Protein AF-A0A497REF3-F1 (afdb_monomer)

Structure (mmCIF, N/CA/C/O backbone):
data_AF-A0A497REF3-F1
#
_entry.id   AF-A0A497REF3-F1
#
loop_
_atom_site.group_PDB
_atom_site.id
_atom_site.type_symbol
_atom_site.label_atom_id
_atom_site.label_alt_id
_atom_site.label_comp_id
_atom_site.label_asym_id
_ato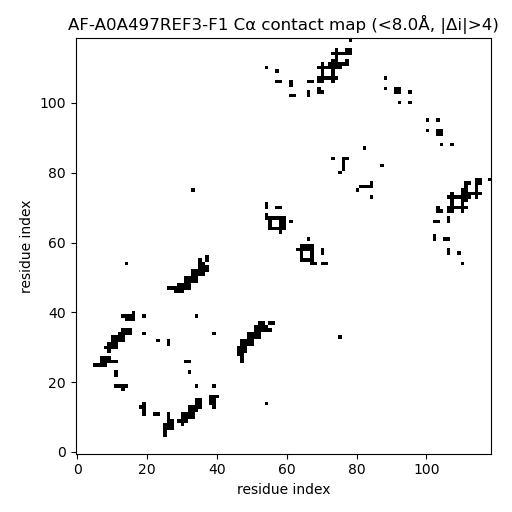m_site.label_entity_id
_atom_site.label_seq_id
_atom_site.pdbx_PDB_ins_code
_atom_site.Cartn_x
_atom_site.Cartn_y
_atom_site.Cartn_z
_atom_site.occupancy
_atom_site.B_iso_or_equiv
_atom_site.auth_seq_id
_atom_site.auth_comp_id
_atom_site.auth_asym_id
_atom_site.auth_atom_id
_atom_site.pdbx_PDB_model_num
ATOM 1 N N . THR A 1 1 ? 18.568 -22.315 7.365 1.00 50.66 1 THR A N 1
ATOM 2 C CA . THR A 1 1 ? 19.176 -22.605 6.051 1.00 50.66 1 THR A CA 1
ATOM 3 C C . THR A 1 1 ? 18.038 -22.984 5.130 1.00 50.66 1 THR A C 1
ATOM 5 O O . THR A 1 1 ? 17.153 -23.673 5.610 1.00 50.66 1 THR A O 1
ATOM 8 N N . ASP A 1 2 ? 18.027 -22.440 3.913 1.00 47.88 2 ASP A N 1
ATOM 9 C CA . ASP A 1 2 ? 16.901 -22.282 2.964 1.00 47.88 2 ASP A CA 1
ATOM 10 C C . ASP A 1 2 ? 16.021 -21.043 3.168 1.00 47.88 2 ASP A C 1
ATOM 12 O O . ASP A 1 2 ? 14.875 -21.101 3.599 1.00 47.88 2 ASP A O 1
ATOM 16 N N . TYR A 1 3 ? 16.579 -19.889 2.794 1.00 53.03 3 TYR A N 1
ATOM 17 C CA . TYR A 1 3 ? 15.786 -18.769 2.296 1.00 53.03 3 TYR A CA 1
ATOM 18 C C . TYR A 1 3 ? 16.070 -18.718 0.793 1.00 53.03 3 TYR A C 1
ATOM 20 O O . TYR A 1 3 ? 17.156 -18.263 0.421 1.00 53.03 3 TYR A O 1
ATOM 28 N N . PRO A 1 4 ? 15.200 -19.245 -0.088 1.00 59.59 4 PRO A N 1
ATOM 29 C CA . PRO A 1 4 ? 15.368 -18.971 -1.503 1.00 59.59 4 PRO A CA 1
ATOM 30 C C . PRO A 1 4 ? 15.302 -17.448 -1.626 1.00 59.59 4 PRO A C 1
ATOM 32 O O . PRO A 1 4 ? 14.306 -16.832 -1.246 1.00 59.59 4 PRO A O 1
ATOM 35 N N . GLY A 1 5 ? 16.413 -16.827 -2.032 1.00 63.78 5 GLY A N 1
ATOM 36 C CA . GLY A 1 5 ? 16.445 -15.392 -2.289 1.00 63.78 5 GLY A CA 1
ATOM 37 C C . GLY A 1 5 ? 15.284 -15.026 -3.210 1.00 63.78 5 GLY A C 1
ATOM 38 O O . GLY A 1 5 ? 14.832 -15.857 -3.997 1.00 63.78 5 GLY A O 1
ATOM 39 N N . ILE A 1 6 ? 14.764 -13.806 -3.089 1.00 71.19 6 ILE A N 1
ATOM 40 C CA . ILE A 1 6 ? 13.690 -13.343 -3.969 1.00 71.19 6 ILE A CA 1
ATOM 41 C C . ILE A 1 6 ? 14.176 -13.521 -5.408 1.00 71.19 6 ILE A C 1
ATOM 43 O O . ILE A 1 6 ? 15.178 -12.937 -5.797 1.00 71.19 6 ILE A O 1
ATOM 47 N N . THR A 1 7 ? 13.506 -14.369 -6.181 1.00 77.44 7 THR A N 1
ATOM 48 C CA . THR A 1 7 ? 13.865 -14.614 -7.584 1.00 77.44 7 THR A CA 1
ATOM 49 C C . THR A 1 7 ? 12.999 -13.799 -8.528 1.00 77.44 7 THR A C 1
ATOM 51 O O . THR A 1 7 ? 13.450 -13.449 -9.613 1.00 77.44 7 THR A O 1
ATOM 54 N N . SER A 1 8 ? 11.754 -13.497 -8.136 1.00 88.12 8 SER A N 1
ATOM 55 C CA . SER A 1 8 ? 10.818 -12.745 -8.969 1.00 88.12 8 SER A CA 1
ATOM 56 C C . SER A 1 8 ? 9.601 -12.244 -8.174 1.00 88.12 8 SER A C 1
ATOM 58 O O . SER A 1 8 ? 9.071 -12.980 -7.341 1.00 88.12 8 SER A O 1
ATOM 60 N N . LEU A 1 9 ? 9.138 -11.020 -8.448 1.00 93.75 9 LEU A N 1
ATOM 61 C CA . LEU A 1 9 ? 7.987 -10.378 -7.802 1.00 93.75 9 LEU A CA 1
ATOM 62 C C . LEU A 1 9 ? 6.932 -9.971 -8.837 1.00 93.75 9 LEU A C 1
ATOM 64 O O . LEU A 1 9 ? 7.240 -9.278 -9.806 1.00 93.75 9 LEU A O 1
ATOM 68 N N . ASP A 1 10 ? 5.681 -10.371 -8.607 1.00 95.19 10 ASP A N 1
ATOM 69 C CA . ASP A 1 10 ? 4.521 -9.883 -9.370 1.00 95.19 10 ASP A CA 1
ATOM 70 C C . ASP A 1 10 ? 4.052 -8.513 -8.860 1.00 95.19 10 ASP A C 1
ATOM 72 O O . ASP A 1 10 ? 3.602 -7.670 -9.637 1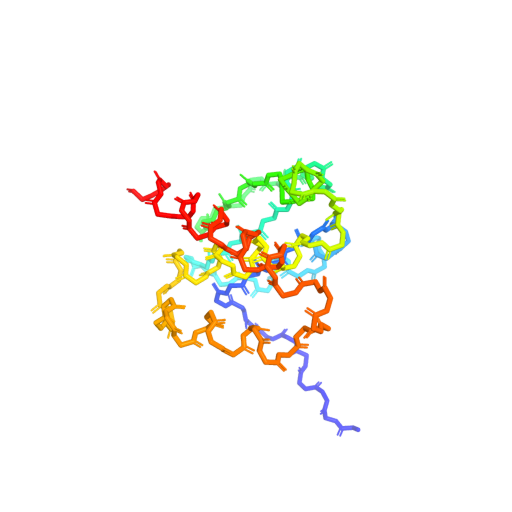.00 95.19 10 ASP A O 1
ATOM 76 N N . VAL A 1 11 ? 4.188 -8.280 -7.550 1.00 96.19 11 VAL A N 1
ATOM 77 C CA . VAL A 1 11 ? 3.860 -7.012 -6.898 1.00 96.19 11 VAL A CA 1
ATOM 78 C C . VAL A 1 11 ? 4.933 -6.658 -5.871 1.00 96.19 11 VAL A C 1
ATOM 80 O O . VAL A 1 11 ? 5.277 -7.479 -5.022 1.00 96.19 11 VAL A O 1
ATOM 83 N N . LEU A 1 12 ? 5.425 -5.423 -5.922 1.00 97.00 12 LEU A N 1
ATOM 84 C CA . LEU A 1 12 ? 6.277 -4.813 -4.906 1.00 97.00 12 LEU A CA 1
ATOM 85 C C . LEU A 1 12 ? 5.510 -3.690 -4.207 1.00 97.00 12 LEU A C 1
ATOM 87 O O . LEU A 1 12 ? 4.932 -2.825 -4.858 1.00 97.00 12 LEU A O 1
ATOM 91 N N . VAL A 1 13 ? 5.551 -3.682 -2.878 1.00 97.56 13 VAL A N 1
ATOM 92 C CA . VAL A 1 13 ? 5.095 -2.567 -2.044 1.00 97.56 13 VAL A CA 1
ATOM 93 C C . VAL A 1 13 ? 6.309 -1.983 -1.325 1.00 97.56 13 VAL A C 1
ATOM 95 O O . VAL A 1 13 ? 6.961 -2.695 -0.563 1.00 97.56 13 VAL A O 1
ATOM 98 N N . ALA A 1 14 ? 6.605 -0.702 -1.541 1.00 97.00 14 ALA A N 1
ATOM 99 C CA . ALA A 1 14 ? 7.758 -0.022 -0.951 1.00 97.00 14 ALA A CA 1
ATOM 100 C C . ALA A 1 14 ? 7.359 1.303 -0.280 1.00 97.00 14 ALA A C 1
ATOM 102 O O . ALA A 1 14 ? 7.012 2.275 -0.944 1.00 97.00 14 ALA A O 1
ATOM 103 N N . LEU A 1 15 ? 7.425 1.360 1.053 1.00 95.00 15 LEU A N 1
ATOM 104 C CA . LEU A 1 15 ? 7.076 2.568 1.827 1.00 95.00 15 LEU A CA 1
ATOM 105 C C . LEU A 1 15 ? 8.274 3.475 2.126 1.00 95.00 15 LEU A C 1
ATOM 107 O O . LEU A 1 15 ? 8.117 4.528 2.733 1.00 95.00 15 LEU A O 1
ATOM 111 N N . ASN A 1 16 ? 9.473 3.063 1.723 1.00 96.44 16 ASN A N 1
ATOM 112 C CA . ASN A 1 16 ? 10.695 3.843 1.843 1.00 96.44 16 ASN A CA 1
ATOM 113 C C . ASN A 1 16 ? 11.628 3.554 0.661 1.00 96.44 16 ASN A C 1
ATOM 115 O O . ASN A 1 16 ? 11.466 2.552 -0.044 1.00 96.44 16 ASN A O 1
ATOM 119 N N . GLN A 1 17 ? 12.598 4.446 0.456 1.00 98.00 17 GLN A N 1
ATOM 120 C CA . GLN A 1 17 ? 13.543 4.358 -0.656 1.00 98.00 17 GLN A CA 1
ATOM 121 C C . GLN A 1 17 ? 14.363 3.061 -0.629 1.00 98.00 17 GLN A C 1
ATOM 123 O O . GLN A 1 17 ? 14.537 2.434 -1.666 1.00 98.00 17 GLN A O 1
ATOM 128 N N . GLU A 1 18 ? 14.814 2.617 0.548 1.00 97.62 18 GLU A N 1
ATOM 129 C CA . GLU A 1 18 ? 15.651 1.417 0.673 1.00 97.62 18 GLU A CA 1
ATOM 130 C C . GLU A 1 18 ? 14.932 0.159 0.163 1.00 97.62 18 GLU A C 1
ATOM 132 O O . GLU A 1 18 ? 15.502 -0.617 -0.602 1.00 97.62 18 GLU A O 1
ATOM 137 N N . ALA A 1 19 ? 13.666 -0.039 0.542 1.00 95.88 19 ALA A N 1
ATOM 138 C CA . ALA A 1 19 ? 12.866 -1.165 0.071 1.00 95.88 19 ALA A CA 1
ATOM 139 C C . ALA A 1 19 ? 12.600 -1.083 -1.438 1.00 95.88 19 ALA A C 1
ATOM 141 O O . ALA A 1 19 ? 12.614 -2.113 -2.113 1.00 95.88 19 ALA A O 1
ATOM 142 N N . TYR A 1 20 ? 12.375 0.124 -1.965 1.00 97.69 20 TYR A N 1
ATOM 143 C CA . TYR A 1 20 ? 12.208 0.336 -3.400 1.00 97.69 20 TYR A CA 1
ATOM 144 C C . TYR A 1 20 ? 13.480 -0.080 -4.147 1.00 97.69 20 TYR A C 1
ATOM 146 O O . TYR A 1 20 ? 13.429 -1.0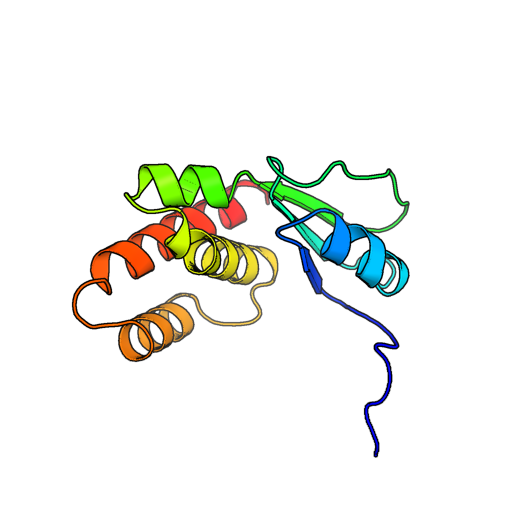04 -4.954 1.00 97.69 20 TYR A O 1
ATOM 154 N N . ASP A 1 21 ? 14.632 0.497 -3.805 1.00 97.00 21 ASP A N 1
ATOM 155 C CA . ASP A 1 21 ? 15.904 0.238 -4.491 1.00 97.00 21 ASP A CA 1
ATOM 156 C C . ASP A 1 21 ? 16.327 -1.231 -4.383 1.00 97.00 21 ASP A C 1
ATOM 158 O O . ASP A 1 21 ? 16.776 -1.840 -5.355 1.00 97.00 21 ASP A O 1
ATOM 162 N N . LYS A 1 22 ? 16.150 -1.824 -3.197 1.00 95.81 22 LYS A N 1
ATOM 163 C CA . LYS A 1 22 ? 16.552 -3.204 -2.926 1.00 95.81 22 LYS A CA 1
ATOM 164 C C . LYS A 1 22 ? 15.727 -4.220 -3.705 1.00 95.81 22 LYS A C 1
ATOM 166 O O . LYS A 1 22 ? 16.281 -5.233 -4.127 1.00 95.81 22 LYS A O 1
ATOM 171 N N . TYR A 1 23 ? 14.419 -3.999 -3.850 1.00 96.25 23 TYR A N 1
ATOM 172 C CA . TYR A 1 23 ? 13.509 -5.019 -4.379 1.00 96.25 23 TYR A CA 1
ATOM 173 C C . TYR A 1 23 ? 13.010 -4.754 -5.801 1.00 96.25 23 TYR A C 1
ATOM 175 O O . TYR A 1 23 ? 12.582 -5.701 -6.464 1.00 96.25 23 TYR A O 1
ATOM 183 N N . LEU A 1 24 ? 13.109 -3.522 -6.306 1.00 95.88 24 LEU A N 1
ATOM 184 C CA . LEU A 1 24 ? 12.735 -3.171 -7.679 1.00 95.88 24 LEU A CA 1
ATOM 185 C C . LEU A 1 24 ? 13.390 -4.070 -8.746 1.00 95.88 24 LEU A C 1
ATOM 187 O O . LEU A 1 24 ? 12.666 -4.488 -9.651 1.00 95.88 24 LEU A O 1
ATOM 191 N N . PRO A 1 25 ? 14.684 -4.455 -8.649 1.00 94.38 25 PRO A N 1
ATOM 192 C CA . PRO A 1 25 ? 15.317 -5.318 -9.653 1.00 94.38 25 PRO A CA 1
ATOM 193 C C . PRO A 1 25 ? 14.691 -6.712 -9.788 1.00 94.38 25 PRO A C 1
ATOM 195 O O . PRO A 1 25 ? 14.919 -7.390 -10.785 1.00 94.38 25 PRO A O 1
ATOM 198 N N . TYR A 1 26 ? 13.911 -7.151 -8.797 1.00 94.94 26 TYR A N 1
ATOM 199 C CA . TYR A 1 26 ? 13.255 -8.458 -8.800 1.00 94.94 26 TYR A CA 1
ATOM 200 C C . TYR A 1 26 ? 11.830 -8.410 -9.362 1.00 94.94 26 TYR A C 1
ATOM 202 O O . TYR A 1 26 ? 11.185 -9.452 -9.484 1.00 94.94 26 TYR A O 1
ATOM 210 N N . VAL A 1 27 ? 11.309 -7.225 -9.686 1.00 95.94 27 VAL A N 1
ATOM 211 C CA . VAL A 1 27 ? 9.966 -7.073 -10.253 1.00 95.94 27 VAL A CA 1
ATOM 212 C C . VAL A 1 27 ? 9.971 -7.559 -11.699 1.00 95.94 27 VAL A C 1
ATOM 214 O O . VAL A 1 27 ? 10.780 -7.134 -12.521 1.00 95.94 27 VAL A O 1
ATOM 217 N N . LYS A 1 28 ? 9.060 -8.482 -12.009 1.00 94.62 28 LYS A N 1
ATOM 218 C CA . LYS A 1 28 ? 8.921 -9.055 -13.352 1.00 94.62 28 LYS A CA 1
ATOM 219 C C . LYS A 1 28 ? 8.438 -7.993 -14.351 1.00 94.62 28 LYS A C 1
ATOM 221 O O . LYS A 1 28 ? 7.750 -7.051 -13.951 1.00 94.62 28 LYS A O 1
ATOM 226 N N . PRO A 1 29 ? 8.670 -8.180 -15.663 1.00 93.94 29 PRO A N 1
ATOM 227 C CA . PRO A 1 29 ? 7.943 -7.431 -16.682 1.00 93.94 29 PRO A CA 1
ATOM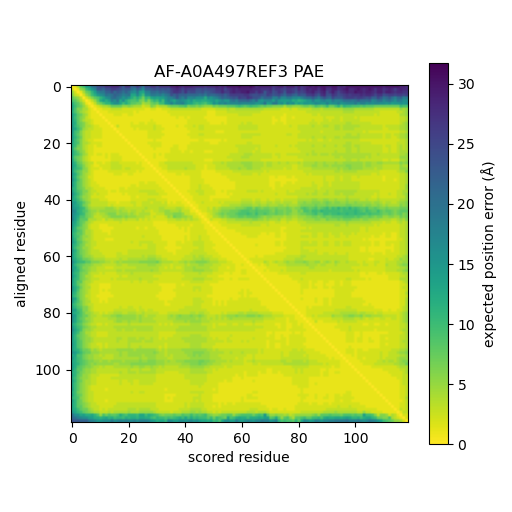 228 C C . PRO A 1 29 ? 6.425 -7.531 -16.469 1.00 93.94 29 PRO A C 1
ATOM 230 O O . PRO A 1 29 ? 5.895 -8.598 -16.166 1.00 93.94 29 PRO A O 1
ATOM 233 N N . ASN A 1 30 ? 5.737 -6.411 -16.643 1.00 93.06 30 ASN A N 1
ATOM 234 C CA . ASN A 1 30 ? 4.333 -6.142 -16.333 1.00 93.06 30 ASN A CA 1
ATOM 235 C C . ASN A 1 30 ? 3.961 -6.240 -14.842 1.00 93.06 30 ASN A C 1
ATOM 237 O O . ASN A 1 30 ? 2.781 -6.134 -14.502 1.00 93.06 30 ASN A O 1
ATOM 241 N N . GLY A 1 31 ? 4.947 -6.405 -13.955 1.00 95.19 31 GLY A N 1
ATOM 242 C CA . GLY A 1 31 ? 4.755 -6.370 -12.511 1.00 95.19 31 GLY A CA 1
ATOM 243 C C . GLY A 1 31 ? 4.310 -4.993 -12.020 1.00 95.19 31 GLY A C 1
ATOM 244 O O . GLY A 1 31 ? 4.495 -3.971 -12.689 1.00 95.19 31 GLY A O 1
ATOM 245 N N . VAL A 1 32 ? 3.701 -4.975 -10.838 1.00 95.88 32 VAL A N 1
ATOM 246 C CA . VAL A 1 32 ? 3.160 -3.763 -10.216 1.00 95.88 32 VAL A CA 1
ATOM 247 C C . VAL A 1 32 ? 4.084 -3.309 -9.091 1.00 95.88 32 VAL A C 1
ATOM 249 O O . VAL A 1 32 ? 4.425 -4.089 -8.208 1.00 95.88 32 VAL A O 1
ATOM 252 N N . VAL A 1 33 ? 4.455 -2.035 -9.079 1.00 97.44 33 VAL A N 1
ATOM 253 C CA . VAL A 1 33 ? 5.207 -1.410 -7.989 1.00 97.44 33 VAL A CA 1
ATOM 254 C C . VAL A 1 33 ? 4.346 -0.329 -7.368 1.00 97.44 33 VAL A C 1
ATOM 256 O O . VAL A 1 33 ? 3.965 0.627 -8.030 1.00 97.44 33 VAL A O 1
ATOM 259 N N . ILE A 1 34 ? 4.041 -0.481 -6.090 1.00 97.88 34 ILE A N 1
ATOM 260 C CA . ILE A 1 34 ? 3.233 0.436 -5.297 1.00 97.88 34 ILE A CA 1
ATOM 261 C C . ILE A 1 34 ? 4.166 1.077 -4.280 1.00 97.88 34 ILE A C 1
ATOM 263 O O . ILE A 1 34 ? 4.807 0.363 -3.507 1.00 97.88 34 ILE A O 1
ATOM 267 N N . PHE A 1 35 ? 4.254 2.401 -4.253 1.00 97.88 35 PHE A N 1
ATOM 268 C CA . PHE A 1 35 ? 5.171 3.070 -3.338 1.00 97.8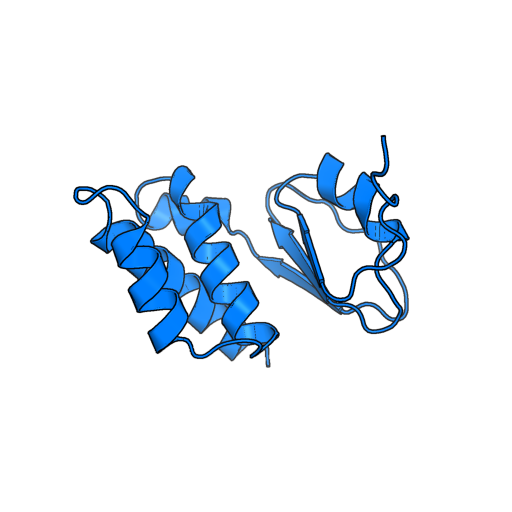8 35 PHE A CA 1
ATOM 269 C C . PHE A 1 35 ? 4.611 4.344 -2.726 1.00 97.88 35 PHE A C 1
ATOM 271 O O . PHE A 1 35 ? 3.721 4.992 -3.285 1.00 97.88 35 PHE A O 1
ATOM 278 N N . ASP A 1 36 ? 5.159 4.688 -1.560 1.00 97.81 36 ASP A N 1
ATOM 279 C CA . ASP A 1 36 ? 4.829 5.941 -0.896 1.00 97.81 36 ASP A CA 1
ATOM 280 C C . ASP A 1 36 ? 5.514 7.115 -1.602 1.00 97.81 36 ASP A C 1
ATOM 282 O O . ASP A 1 36 ? 6.739 7.252 -1.562 1.00 97.81 36 ASP A O 1
ATOM 286 N N . SER A 1 37 ? 4.720 7.963 -2.256 1.00 97.38 37 SER A N 1
ATOM 287 C CA . SER A 1 37 ? 5.224 9.100 -3.035 1.00 97.38 37 SER A CA 1
ATOM 288 C C . SER A 1 37 ? 5.948 10.150 -2.194 1.00 97.38 37 SER A C 1
ATOM 290 O O . SER A 1 37 ? 6.682 10.964 -2.748 1.00 97.38 37 SER A O 1
ATOM 292 N N . ASP A 1 38 ? 5.737 10.155 -0.877 1.00 96.19 38 ASP A N 1
ATOM 293 C CA . ASP A 1 38 ? 6.391 11.107 0.023 1.00 96.19 38 ASP A CA 1
ATOM 294 C C . ASP A 1 38 ? 7.802 10.652 0.422 1.00 96.19 38 ASP A C 1
ATOM 296 O O . ASP A 1 38 ? 8.625 11.476 0.824 1.00 96.19 38 ASP A O 1
ATOM 300 N N . PHE A 1 39 ? 8.100 9.355 0.287 1.00 97.00 39 PHE A N 1
ATOM 301 C CA . PHE A 1 39 ? 9.341 8.741 0.778 1.00 97.00 39 PHE A CA 1
ATOM 302 C C . PHE A 1 39 ? 10.169 8.039 -0.297 1.00 97.00 39 PHE A C 1
ATOM 304 O O . PHE A 1 39 ? 11.296 7.625 -0.015 1.00 97.00 39 PHE A O 1
ATOM 311 N N . VAL A 1 40 ? 9.633 7.896 -1.508 1.00 98.12 40 VAL A N 1
ATOM 312 C CA . VAL A 1 40 ? 10.294 7.215 -2.621 1.00 98.12 40 VAL A CA 1
ATOM 313 C C . VAL A 1 40 ? 10.382 8.144 -3.821 1.00 98.12 40 VAL A C 1
ATOM 315 O O . VAL A 1 40 ? 9.383 8.678 -4.303 1.00 98.12 40 VAL A O 1
ATOM 318 N N . LYS A 1 41 ? 11.599 8.291 -4.337 1.00 97.56 41 LYS A N 1
ATOM 319 C CA . LYS A 1 41 ? 11.889 8.886 -5.637 1.00 97.56 41 LYS A CA 1
ATOM 320 C C . LYS A 1 41 ? 12.000 7.746 -6.652 1.00 97.56 41 LYS A C 1
ATOM 322 O O . LYS A 1 41 ? 12.972 6.990 -6.591 1.00 97.56 41 LYS A O 1
ATOM 327 N N . PRO A 1 42 ? 11.015 7.582 -7.549 1.00 95.88 42 PRO A N 1
ATOM 328 C CA . PRO A 1 42 ? 11.039 6.490 -8.504 1.00 95.88 42 PRO A CA 1
ATOM 329 C C . PRO A 1 42 ? 12.077 6.740 -9.598 1.00 95.88 42 PRO A C 1
ATOM 331 O O . PRO A 1 42 ? 12.379 7.885 -9.944 1.00 95.88 42 PRO A O 1
ATOM 334 N N . ILE A 1 43 ? 12.555 5.655 -10.197 1.00 95.50 43 ILE A N 1
ATOM 335 C CA . ILE A 1 43 ? 13.268 5.690 -11.474 1.00 95.50 43 ILE A CA 1
ATOM 336 C C . ILE A 1 43 ? 12.344 5.204 -12.590 1.00 95.50 43 ILE A C 1
ATOM 338 O O . ILE A 1 43 ? 11.422 4.418 -12.356 1.00 95.50 43 ILE A O 1
ATOM 342 N N . LEU A 1 44 ? 12.576 5.667 -13.818 1.00 91.31 44 LEU A N 1
ATOM 343 C CA . LEU A 1 44 ? 11.859 5.138 -14.972 1.00 91.31 44 LEU A CA 1
ATOM 344 C C . LEU A 1 44 ? 12.393 3.738 -15.287 1.00 91.31 44 LEU A C 1
ATOM 346 O O . LEU A 1 44 ? 13.584 3.562 -15.529 1.00 91.31 44 LEU A O 1
ATOM 350 N N . VAL A 1 45 ? 11.497 2.758 -15.302 1.00 91.06 45 VAL A N 1
ATOM 351 C CA . VAL A 1 45 ? 11.797 1.380 -15.688 1.00 91.06 45 VAL A CA 1
ATOM 352 C C . VAL A 1 45 ? 10.757 0.963 -16.712 1.00 91.06 45 VAL A C 1
ATOM 354 O O . VAL A 1 45 ? 9.555 1.127 -16.493 1.00 91.06 45 VAL A O 1
ATOM 357 N N . GLU A 1 46 ? 11.219 0.459 -17.850 1.00 90.19 46 GLU A N 1
ATOM 358 C CA . GLU A 1 46 ? 10.326 -0.026 -18.894 1.00 90.19 46 GLU A CA 1
ATOM 359 C C . GLU A 1 46 ? 9.571 -1.275 -18.438 1.00 90.19 46 GLU A C 1
ATOM 361 O O . GLU A 1 46 ? 10.091 -2.101 -17.688 1.00 90.19 46 GLU A O 1
ATOM 366 N N . LYS A 1 47 ? 8.354 -1.453 -18.963 1.00 90.81 47 LYS A N 1
ATOM 367 C CA . LYS A 1 47 ? 7.548 -2.664 -18.759 1.00 90.81 47 LYS A CA 1
ATOM 368 C C . LYS A 1 47 ? 7.247 -2.958 -17.285 1.00 90.81 47 LYS A C 1
ATOM 370 O O . LYS A 1 47 ? 7.087 -4.119 -16.944 1.00 90.81 47 LYS A O 1
ATOM 375 N N . ILE A 1 48 ? 7.135 -1.958 -16.414 1.00 94.06 48 ILE A N 1
ATOM 376 C CA . ILE A 1 48 ? 6.547 -2.128 -15.076 1.00 94.06 48 ILE A CA 1
ATOM 377 C C . ILE A 1 48 ? 5.483 -1.062 -14.823 1.00 94.06 48 ILE A C 1
ATOM 379 O O . ILE A 1 48 ? 5.574 0.059 -15.325 1.00 94.06 48 ILE A O 1
ATOM 383 N N . ASN A 1 49 ? 4.481 -1.409 -14.023 1.00 93.94 49 ASN A N 1
ATOM 384 C CA . ASN A 1 49 ? 3.389 -0.513 -13.666 1.00 93.94 49 ASN A CA 1
ATOM 385 C C . ASN A 1 49 ? 3.688 0.122 -12.310 1.00 93.94 49 ASN A C 1
ATOM 387 O O . ASN A 1 49 ? 3.632 -0.551 -11.283 1.00 93.94 49 ASN A O 1
ATOM 391 N N . GLN A 1 50 ? 4.032 1.407 -12.302 1.00 95.94 50 GLN A N 1
ATOM 392 C CA . GLN A 1 50 ? 4.430 2.131 -11.095 1.00 95.94 50 GLN A CA 1
ATOM 393 C C . GLN A 1 50 ? 3.295 3.018 -10.570 1.00 95.94 50 GLN A C 1
ATOM 395 O O . GLN A 1 50 ? 2.769 3.864 -11.287 1.00 95.94 50 GLN A O 1
ATOM 400 N N . HIS A 1 51 ? 2.944 2.837 -9.300 1.00 96.50 51 HIS A N 1
ATOM 401 C CA . HIS A 1 51 ? 1.842 3.494 -8.610 1.00 96.50 51 HIS A CA 1
ATOM 402 C C . HIS A 1 51 ? 2.379 4.308 -7.429 1.00 96.50 51 HIS A C 1
ATOM 404 O O . HIS A 1 51 ? 2.725 3.755 -6.383 1.00 96.50 51 HIS A O 1
ATOM 410 N N . ALA A 1 52 ? 2.415 5.629 -7.600 1.00 96.31 52 ALA A N 1
ATOM 411 C CA . ALA A 1 52 ? 2.819 6.580 -6.570 1.00 96.31 52 ALA A CA 1
ATOM 412 C C . ALA A 1 52 ? 1.594 7.051 -5.773 1.00 96.31 52 ALA A C 1
ATOM 414 O O . ALA A 1 52 ? 0.676 7.648 -6.342 1.00 96.31 52 ALA A O 1
ATOM 415 N N . VAL A 1 53 ? 1.566 6.807 -4.462 1.00 97.06 53 VAL A N 1
ATOM 416 C CA . VAL A 1 53 ? 0.460 7.247 -3.594 1.00 97.06 53 VAL A CA 1
ATOM 417 C C . VAL A 1 53 ? 1.019 7.738 -2.257 1.00 97.06 53 VAL A C 1
ATOM 419 O O . VAL A 1 53 ? 1.857 7.050 -1.686 1.00 97.06 53 VAL A O 1
ATOM 422 N N . PRO A 1 54 ? 0.555 8.869 -1.698 1.00 97.19 54 PRO A N 1
ATOM 423 C CA . PRO A 1 54 ? 1.070 9.391 -0.428 1.00 97.19 54 PRO A CA 1
ATOM 424 C C . PRO A 1 54 ? 0.443 8.651 0.769 1.00 97.19 54 PRO A C 1
ATOM 426 O O . PRO A 1 54 ? -0.378 9.202 1.506 1.00 97.19 54 PRO A O 1
ATOM 429 N N . PHE A 1 55 ? 0.759 7.363 0.935 1.00 98.00 55 PHE A N 1
ATOM 430 C CA . PHE A 1 55 ? 0.103 6.470 1.900 1.00 98.00 55 PHE A CA 1
ATOM 431 C C . PHE A 1 55 ? 0.213 6.957 3.343 1.00 98.00 55 PHE A C 1
ATOM 433 O O . PHE A 1 55 ? -0.780 6.967 4.074 1.00 98.00 55 PHE A O 1
ATOM 440 N N . THR A 1 56 ? 1.408 7.379 3.746 1.00 96.62 56 THR A N 1
ATOM 441 C CA . THR A 1 56 ? 1.676 7.872 5.098 1.00 96.62 56 THR A CA 1
ATOM 442 C C . THR A 1 56 ? 0.910 9.156 5.384 1.00 96.62 56 THR A C 1
ATOM 444 O O . THR A 1 56 ? 0.367 9.306 6.475 1.00 96.62 56 THR A O 1
ATOM 447 N N . ARG A 1 57 ? 0.803 10.058 4.403 1.00 97.62 57 ARG A N 1
ATOM 448 C CA . ARG A 1 57 ? 0.018 11.294 4.529 1.00 97.62 57 ARG A CA 1
ATOM 449 C C . ARG A 1 57 ? -1.471 11.010 4.671 1.00 97.62 57 ARG A C 1
ATOM 451 O O . ARG A 1 57 ? -2.104 11.538 5.574 1.00 97.62 57 ARG A O 1
ATOM 458 N N . ILE A 1 58 ? -2.006 10.111 3.843 1.00 97.25 58 ILE A N 1
ATOM 459 C CA . ILE A 1 58 ? -3.406 9.674 3.940 1.00 97.25 58 ILE A CA 1
ATOM 460 C C . ILE A 1 58 ? -3.689 9.076 5.326 1.00 97.25 58 ILE A C 1
ATOM 462 O O . ILE A 1 58 ? -4.732 9.334 5.920 1.00 97.25 58 ILE A O 1
ATOM 466 N N . ALA A 1 59 ? -2.767 8.279 5.865 1.00 97.06 59 ALA A N 1
ATOM 467 C CA . ALA A 1 59 ? -2.905 7.725 7.208 1.00 97.06 59 ALA A CA 1
ATOM 468 C C . ALA A 1 59 ? -2.850 8.802 8.306 1.00 97.06 59 ALA A C 1
ATOM 470 O O . ALA A 1 59 ? -3.612 8.734 9.274 1.00 97.06 59 ALA A O 1
ATOM 471 N N . ASP A 1 60 ? -1.995 9.812 8.144 1.00 97.06 60 ASP A N 1
ATOM 472 C CA . ASP A 1 60 ? -1.920 10.965 9.045 1.00 97.06 60 ASP A CA 1
ATOM 473 C C . ASP A 1 60 ? -3.250 11.734 9.085 1.00 97.06 60 ASP A C 1
ATOM 475 O O . ASP A 1 60 ? -3.755 12.040 10.160 1.00 97.06 60 ASP A O 1
ATOM 479 N N . GLU A 1 61 ? -3.890 11.928 7.928 1.00 96.38 61 GLU A N 1
ATOM 480 C CA . GLU A 1 61 ? -5.219 12.549 7.803 1.00 96.38 61 GLU A CA 1
ATOM 481 C C . GLU A 1 61 ? -6.340 11.719 8.457 1.00 96.38 61 GLU A C 1
ATOM 483 O O . GLU A 1 61 ? -7.363 12.258 8.885 1.00 96.38 61 GLU A O 1
ATOM 488 N N . VAL A 1 62 ? -6.163 10.398 8.575 1.00 95.12 62 VAL A N 1
ATOM 489 C CA . VAL A 1 62 ? -7.062 9.526 9.356 1.00 95.12 62 VAL A CA 1
ATOM 490 C C . VAL A 1 62 ? -6.838 9.691 10.864 1.00 95.12 62 VAL A C 1
ATOM 492 O O . VAL A 1 62 ? -7.728 9.368 11.653 1.00 95.12 62 VAL A O 1
ATOM 495 N N . GLY A 1 63 ? -5.683 10.222 11.263 1.00 94.31 63 GLY A N 1
ATOM 496 C CA . GLY A 1 63 ? -5.334 10.569 12.638 1.00 94.31 63 GLY A CA 1
ATOM 497 C C . GLY A 1 63 ? -4.049 9.912 13.142 1.00 94.31 63 GLY A C 1
ATOM 498 O O . GLY A 1 63 ? -3.653 10.181 14.274 1.00 94.31 63 GLY A O 1
ATOM 499 N N . ASN A 1 64 ? -3.412 9.027 12.361 1.00 94.25 64 ASN A N 1
ATOM 500 C CA . ASN A 1 64 ? -2.116 8.452 12.728 1.00 94.25 64 ASN A CA 1
AT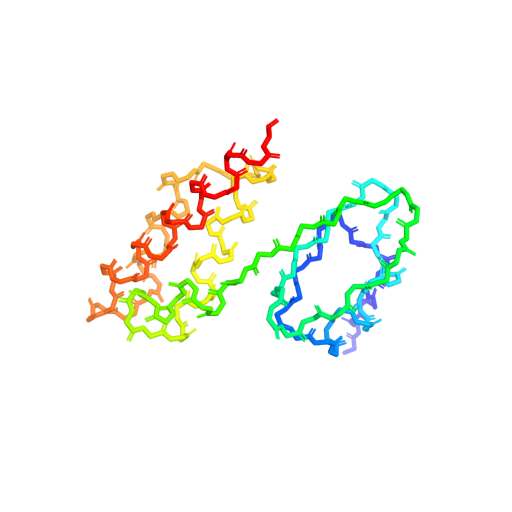OM 501 C C . ASN A 1 64 ? -1.390 7.821 11.528 1.00 94.25 64 ASN A C 1
ATOM 503 O O . ASN A 1 64 ? -1.890 6.877 10.912 1.00 94.25 64 ASN A O 1
ATOM 507 N N . LYS A 1 65 ? -0.143 8.241 11.286 1.00 94.69 65 LYS A N 1
ATOM 508 C CA . LYS A 1 65 ? 0.769 7.670 10.274 1.00 94.69 65 LYS A CA 1
ATOM 509 C C . LYS A 1 65 ? 0.943 6.153 10.373 1.00 94.69 65 LYS A C 1
ATOM 511 O O . LYS A 1 65 ? 1.163 5.498 9.358 1.00 94.69 65 LYS A O 1
ATOM 516 N N . LEU A 1 66 ? 0.793 5.567 11.564 1.00 93.19 66 LEU A N 1
ATOM 517 C CA . LEU A 1 66 ? 0.867 4.115 11.769 1.00 93.19 66 LEU A CA 1
ATOM 518 C C . LEU A 1 66 ? -0.217 3.335 11.002 1.00 93.19 66 LEU A C 1
ATOM 520 O O . LEU A 1 66 ? -0.069 2.132 10.792 1.00 93.19 66 LEU A O 1
ATOM 524 N N . TYR A 1 67 ? -1.279 3.998 10.533 1.00 96.06 67 TYR A N 1
ATOM 525 C CA . TYR A 1 67 ? -2.303 3.378 9.690 1.00 96.06 67 TYR A CA 1
ATOM 526 C C . TYR A 1 67 ? -1.910 3.273 8.208 1.00 96.06 67 TYR A C 1
ATOM 528 O O . TYR A 1 67 ? -2.704 2.756 7.419 1.00 96.06 67 TYR A O 1
ATOM 536 N N . ALA A 1 68 ? -0.699 3.695 7.815 1.00 96.44 68 ALA A N 1
ATOM 537 C CA . ALA A 1 68 ? -0.214 3.621 6.433 1.00 96.44 68 ALA A CA 1
ATOM 538 C C . ALA A 1 68 ? -0.342 2.206 5.853 1.00 96.44 68 ALA A C 1
ATOM 540 O O . ALA A 1 68 ? -0.863 2.037 4.754 1.00 96.44 68 ALA A O 1
ATOM 541 N N . ASN A 1 69 ? 0.009 1.180 6.633 1.00 95.81 69 ASN A N 1
ATOM 542 C CA . ASN A 1 69 ? -0.116 -0.220 6.220 1.00 95.81 69 ASN A CA 1
ATOM 543 C C . ASN A 1 69 ? -1.558 -0.605 5.850 1.00 95.81 69 ASN A C 1
ATOM 545 O O . ASN A 1 69 ? -1.769 -1.380 4.919 1.00 95.81 69 ASN A O 1
ATOM 549 N N . SER A 1 70 ? -2.556 -0.040 6.535 1.00 98.00 70 SER A N 1
ATOM 550 C CA . SER A 1 70 ? -3.969 -0.278 6.230 1.00 98.00 70 SER A CA 1
ATOM 551 C C . SER A 1 70 ? -4.390 0.413 4.933 1.00 98.00 70 SER A C 1
ATOM 553 O O . SER A 1 70 ? -5.072 -0.210 4.119 1.00 98.00 70 SER A O 1
ATOM 555 N N . VAL A 1 71 ? -3.933 1.649 4.688 1.00 98.44 71 VAL A N 1
ATOM 556 C CA . VAL A 1 71 ? -4.158 2.350 3.407 1.00 98.44 71 VAL A CA 1
ATOM 557 C C . VAL A 1 71 ? -3.539 1.560 2.251 1.00 98.44 71 VAL A C 1
ATOM 559 O O . VAL A 1 71 ? -4.196 1.286 1.248 1.00 98.44 71 VAL A O 1
ATOM 562 N N . VAL A 1 72 ? -2.290 1.132 2.415 1.00 98.00 72 VAL A N 1
ATOM 563 C CA . VAL A 1 72 ? -1.547 0.343 1.426 1.00 98.00 72 VAL A CA 1
ATOM 564 C C . VAL A 1 72 ? -2.246 -0.979 1.141 1.00 98.00 72 VAL A C 1
ATOM 566 O O . VAL A 1 72 ? -2.425 -1.333 -0.021 1.00 98.00 72 VAL A O 1
ATOM 569 N N . LEU A 1 73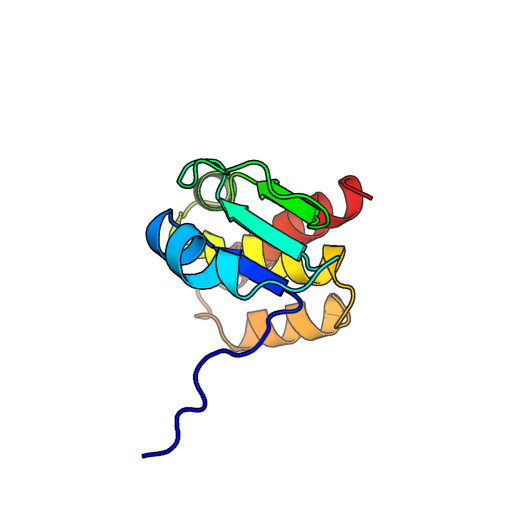 ? -2.699 -1.689 2.180 1.00 97.75 73 LEU A N 1
ATOM 570 C CA . LEU A 1 73 ? -3.443 -2.936 2.024 1.00 97.75 73 LEU A CA 1
ATOM 571 C C . LEU A 1 73 ? -4.732 -2.714 1.225 1.00 97.75 73 LEU A C 1
ATOM 573 O O . LEU A 1 73 ? -5.012 -3.471 0.300 1.00 97.75 73 LEU A O 1
ATOM 577 N N . GLY A 1 74 ? -5.497 -1.666 1.535 1.00 98.06 74 GLY A N 1
ATOM 578 C CA . GLY A 1 74 ? -6.690 -1.309 0.765 1.00 98.06 74 GLY A CA 1
ATOM 579 C C . GLY A 1 74 ? -6.378 -1.108 -0.716 1.00 98.06 74 GLY A C 1
ATOM 580 O O . GLY A 1 74 ? -7.011 -1.723 -1.577 1.00 98.06 74 GLY A O 1
ATOM 581 N N . TYR A 1 75 ? -5.359 -0.299 -0.996 1.00 98.25 75 TYR A N 1
ATOM 582 C CA . TYR A 1 75 ? -4.922 0.027 -2.351 1.00 98.25 75 TYR A CA 1
ATOM 583 C C . TYR A 1 75 ? -4.445 -1.205 -3.126 1.00 98.25 75 TYR A C 1
ATOM 585 O O . TYR A 1 75 ? -4.881 -1.442 -4.255 1.00 98.25 75 TYR A O 1
ATOM 593 N N . LEU A 1 76 ? -3.612 -2.033 -2.490 1.00 97.38 76 LEU A N 1
ATOM 594 C CA . LEU A 1 76 ? -3.110 -3.290 -3.038 1.00 97.38 76 LEU A CA 1
ATOM 595 C C . LEU A 1 76 ? -4.261 -4.200 -3.475 1.00 97.38 76 LEU A C 1
ATOM 597 O O . LEU A 1 76 ? -4.246 -4.723 -4.589 1.00 97.38 76 LEU A O 1
ATOM 601 N N . ILE A 1 77 ? -5.278 -4.377 -2.627 1.00 97.44 77 ILE A N 1
ATOM 602 C CA . ILE A 1 77 ? -6.424 -5.239 -2.941 1.00 97.44 77 ILE A CA 1
ATOM 603 C C . ILE A 1 77 ? -7.255 -4.677 -4.101 1.00 97.44 77 ILE A C 1
ATOM 605 O O . ILE A 1 77 ? -7.719 -5.448 -4.942 1.00 97.44 77 ILE A O 1
ATOM 609 N N . ALA A 1 78 ? -7.424 -3.357 -4.191 1.00 97.19 78 ALA A N 1
ATOM 610 C CA . ALA A 1 78 ? -8.161 -2.727 -5.287 1.00 97.19 78 ALA A CA 1
ATOM 611 C C . ALA A 1 78 ? -7.455 -2.889 -6.646 1.00 97.19 78 ALA A C 1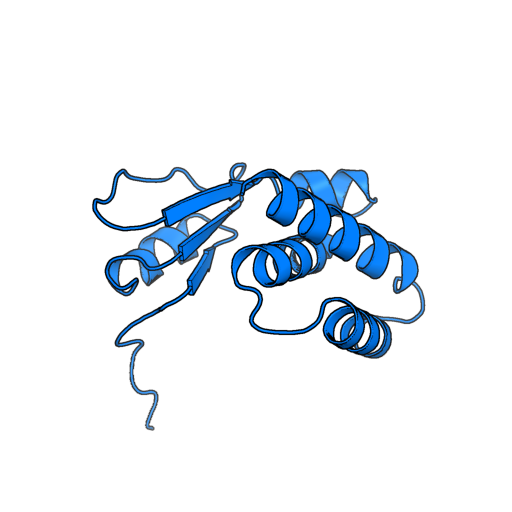
ATOM 613 O O . ALA A 1 78 ? -8.077 -3.305 -7.631 1.00 97.19 78 ALA A O 1
ATOM 614 N N . VAL A 1 79 ? -6.143 -2.638 -6.693 1.00 95.81 79 VAL A N 1
ATOM 615 C CA . VAL A 1 79 ? -5.356 -2.746 -7.931 1.00 95.81 79 VAL A CA 1
ATOM 616 C C . VAL A 1 79 ? -5.251 -4.202 -8.382 1.00 95.81 79 VAL A C 1
ATOM 618 O O . VAL A 1 79 ? -5.590 -4.513 -9.526 1.00 95.81 79 VAL A O 1
ATOM 621 N N . THR A 1 80 ? -4.865 -5.100 -7.471 1.00 94.00 80 THR A N 1
ATOM 622 C CA . THR A 1 80 ? -4.546 -6.498 -7.806 1.00 94.00 80 THR A CA 1
ATOM 623 C C . THR A 1 80 ? -5.765 -7.411 -7.900 1.00 94.00 80 THR A C 1
ATOM 625 O O . THR A 1 80 ? -5.696 -8.440 -8.564 1.00 94.00 80 THR A O 1
ATOM 628 N N . LYS A 1 81 ? -6.878 -7.070 -7.233 1.00 93.00 81 LYS A N 1
ATOM 629 C CA . LYS A 1 81 ? -8.102 -7.891 -7.152 1.00 93.00 81 LYS A CA 1
ATOM 630 C C . LYS A 1 81 ? -7.881 -9.330 -6.664 1.00 93.00 81 LYS A C 1
ATOM 632 O O . LYS A 1 81 ? -8.754 -10.174 -6.844 1.00 93.00 81 LYS A O 1
ATOM 637 N N . LEU A 1 82 ? -6.760 -9.601 -5.992 1.00 91.56 82 LEU A N 1
ATOM 638 C CA . LEU A 1 82 ? -6.400 -10.948 -5.534 1.00 91.56 82 LEU A CA 1
ATOM 639 C C . LEU A 1 82 ? -7.395 -11.517 -4.520 1.00 91.56 82 LEU A C 1
ATOM 641 O O . LEU A 1 82 ? -7.556 -12.730 -4.425 1.00 91.56 82 LEU A O 1
ATOM 645 N N . LEU A 1 83 ? -8.054 -10.650 -3.747 1.00 94.62 83 LEU A N 1
ATOM 646 C CA . LEU A 1 83 ? -9.004 -11.037 -2.711 1.00 94.62 83 LEU A CA 1
ATOM 647 C C . LEU A 1 83 ? -10.222 -10.111 -2.705 1.00 94.62 83 LEU A C 1
ATOM 649 O O . LEU A 1 83 ? -10.159 -8.942 -3.086 1.00 94.62 83 LEU A O 1
ATOM 653 N N . SER A 1 84 ? -11.341 -10.622 -2.191 1.00 96.44 84 SER A N 1
ATOM 654 C CA . SER A 1 84 ? -12.536 -9.812 -1.947 1.00 96.44 84 SER A CA 1
ATOM 655 C C . SER A 1 84 ? -12.274 -8.740 -0.884 1.00 96.44 84 SER A C 1
ATOM 657 O O . SER A 1 84 ? -11.852 -9.063 0.232 1.00 96.44 84 SER A O 1
ATOM 659 N N . LYS A 1 85 ? -12.642 -7.483 -1.183 1.00 97.12 85 LYS A N 1
ATOM 660 C CA . LYS A 1 85 ? -12.611 -6.353 -0.235 1.00 97.12 85 LYS A CA 1
ATOM 661 C C . LYS A 1 85 ? -13.218 -6.730 1.117 1.00 97.12 85 LYS A C 1
ATOM 663 O O . LYS A 1 85 ? -12.619 -6.482 2.159 1.00 97.12 85 LYS A O 1
ATOM 668 N N . ASN A 1 86 ? -14.393 -7.361 1.102 1.00 97.31 86 ASN A N 1
ATOM 669 C CA . ASN A 1 86 ? -15.144 -7.683 2.315 1.00 97.31 86 ASN A CA 1
ATOM 670 C C . ASN A 1 86 ? -14.436 -8.727 3.184 1.00 97.31 86 ASN A C 1
ATOM 672 O O . ASN A 1 86 ? -14.515 -8.653 4.410 1.00 97.31 86 ASN A O 1
ATOM 676 N N . ILE A 1 87 ? -13.742 -9.688 2.567 1.00 97.12 87 ILE A N 1
ATOM 677 C CA . ILE A 1 87 ? -12.976 -10.704 3.296 1.00 97.12 87 ILE A CA 1
ATOM 678 C C . ILE A 1 87 ? -11.776 -10.047 3.973 1.00 97.12 87 ILE A C 1
ATOM 680 O O . ILE A 1 87 ? -11.617 -10.181 5.186 1.00 97.12 87 ILE A O 1
ATOM 684 N N . VAL A 1 88 ? -10.986 -9.273 3.225 1.00 97.75 88 VAL A N 1
ATOM 685 C CA . VAL A 1 88 ? -9.794 -8.604 3.769 1.00 97.75 88 VAL A CA 1
ATOM 686 C C . VAL A 1 88 ? -10.178 -7.620 4.871 1.00 97.75 88 VAL A C 1
ATOM 688 O O . VAL A 1 88 ? -9.571 -7.631 5.937 1.00 97.75 88 VAL A O 1
ATOM 691 N N . ARG A 1 89 ? -11.254 -6.848 4.677 1.00 97.81 89 ARG A N 1
ATOM 692 C CA . ARG A 1 89 ? -11.790 -5.924 5.684 1.00 97.81 89 ARG A CA 1
ATOM 693 C C . ARG A 1 89 ? -12.157 -6.635 6.991 1.00 97.81 89 ARG A C 1
ATOM 695 O O . ARG A 1 89 ? -11.797 -6.171 8.070 1.00 97.81 89 ARG A O 1
ATOM 702 N N . LYS A 1 90 ? -12.845 -7.782 6.909 1.00 97.94 90 LYS A N 1
ATOM 703 C CA . LYS A 1 90 ? -13.197 -8.598 8.087 1.00 97.94 90 LYS A CA 1
ATOM 704 C C . LYS A 1 90 ? -11.961 -9.150 8.795 1.00 97.94 90 LYS A C 1
ATOM 706 O O . LYS A 1 90 ? -11.934 -9.174 10.022 1.00 97.94 90 LYS A O 1
ATOM 711 N N . VAL A 1 91 ? -10.958 -9.599 8.042 1.00 97.62 91 VAL A N 1
ATOM 712 C CA . VAL A 1 91 ? -9.696 -10.099 8.603 1.00 97.62 91 VAL A CA 1
ATOM 713 C C . VAL A 1 91 ? -8.933 -8.966 9.283 1.00 97.62 91 VAL A C 1
ATOM 715 O O . VAL A 1 91 ? -8.511 -9.136 10.424 1.00 97.62 91 VAL A O 1
ATOM 718 N N . LEU A 1 92 ? -8.828 -7.796 8.653 1.00 97.56 92 LEU A N 1
ATOM 719 C CA . LEU A 1 92 ? -8.165 -6.628 9.231 1.00 97.56 92 LEU A CA 1
ATOM 720 C C . LEU A 1 92 ? -8.785 -6.246 10.580 1.00 97.56 92 LEU A C 1
ATOM 722 O O . LEU A 1 92 ? -8.066 -6.132 11.567 1.00 97.56 92 LEU A O 1
ATOM 726 N N . ALA A 1 93 ? -10.118 -6.161 10.656 1.00 97.75 93 ALA A N 1
ATOM 727 C CA . ALA A 1 93 ? -10.833 -5.842 11.896 1.00 97.75 93 ALA A CA 1
ATOM 728 C C . ALA A 1 93 ? -10.519 -6.800 13.060 1.00 97.75 93 ALA A C 1
ATOM 730 O O . ALA A 1 93 ? -10.590 -6.400 14.218 1.00 97.75 93 ALA A O 1
ATOM 731 N N . ARG A 1 94 ? -10.188 -8.064 12.765 1.00 97.69 94 ARG A N 1
ATOM 732 C CA . ARG A 1 94 ? -9.849 -9.081 13.774 1.00 97.69 94 ARG A CA 1
ATOM 733 C C . ARG A 1 94 ? -8.384 -9.039 14.212 1.00 97.69 94 ARG A C 1
ATOM 735 O O . ARG A 1 94 ? -8.081 -9.572 15.272 1.00 97.69 94 ARG A O 1
ATOM 742 N N . ASN A 1 95 ? -7.498 -8.458 13.403 1.00 96.69 95 ASN A N 1
ATOM 743 C CA . ASN A 1 95 ? -6.046 -8.498 13.614 1.00 96.69 95 ASN A CA 1
ATOM 744 C C . ASN A 1 95 ? -5.459 -7.183 14.147 1.00 96.69 95 ASN A C 1
ATOM 746 O O . ASN A 1 95 ? -4.292 -7.152 14.526 1.00 96.69 95 ASN A O 1
ATOM 750 N N . VAL A 1 96 ? -6.241 -6.104 14.192 1.00 95.56 96 VAL A N 1
ATOM 751 C CA . VAL A 1 96 ? -5.818 -4.826 14.782 1.00 95.56 96 VAL A CA 1
ATOM 752 C C . VAL A 1 96 ? -6.360 -4.671 16.209 1.00 95.56 96 VAL A C 1
ATOM 754 O O . VAL A 1 96 ? -7.389 -5.268 16.542 1.00 95.56 96 VAL A O 1
ATOM 757 N N . PRO A 1 97 ? -5.709 -3.873 17.077 1.00 96.06 97 PRO A N 1
ATOM 758 C CA . PRO A 1 97 ? -6.216 -3.596 18.418 1.00 96.06 97 PRO A CA 1
ATOM 759 C C . PRO A 1 97 ? -7.651 -3.062 18.392 1.00 96.06 97 PRO A C 1
ATOM 761 O O . PRO A 1 97 ? -7.982 -2.198 17.583 1.00 96.06 97 PRO A O 1
ATOM 764 N N . LYS A 1 98 ? -8.494 -3.522 19.327 1.00 96.00 98 LYS A N 1
ATOM 765 C CA . LYS A 1 98 ? -9.918 -3.133 19.401 1.00 96.00 98 LYS A CA 1
ATOM 766 C C . LYS A 1 98 ? -10.129 -1.615 19.406 1.00 96.00 98 LYS A C 1
ATOM 768 O O . LYS A 1 98 ? -11.077 -1.133 18.800 1.00 96.00 98 LYS A O 1
ATOM 773 N N . THR A 1 99 ? -9.232 -0.875 20.054 1.00 96.56 99 THR A N 1
ATOM 774 C CA . THR A 1 99 ? -9.271 0.591 20.166 1.00 96.56 99 THR A CA 1
ATOM 775 C C . THR A 1 99 ? -8.997 1.322 18.851 1.00 96.56 99 THR A C 1
ATOM 777 O O . THR A 1 99 ? -9.320 2.499 18.743 1.00 96.56 99 THR A O 1
ATOM 780 N N . THR A 1 100 ? -8.420 0.654 17.847 1.00 96.50 100 THR A N 1
ATOM 781 C CA . THR A 1 100 ? -8.030 1.264 16.565 1.00 96.50 100 THR A CA 1
ATOM 782 C C . THR A 1 100 ? -8.692 0.598 15.356 1.00 96.50 100 THR A C 1
ATOM 784 O O . THR A 1 100 ? -8.333 0.910 14.218 1.00 96.50 100 THR A O 1
ATOM 787 N N . VAL A 1 101 ? -9.672 -0.293 15.569 1.00 97.75 101 VAL A N 1
ATOM 788 C CA . VAL A 1 101 ? -10.384 -1.004 14.490 1.00 97.75 101 VAL A CA 1
ATOM 789 C C . VAL A 1 101 ? -11.003 -0.024 13.503 1.00 97.75 101 VAL A C 1
ATOM 791 O O . VAL A 1 101 ? -10.749 -0.129 12.308 1.00 97.75 101 VAL A O 1
ATOM 794 N N . GLU A 1 102 ? -11.777 0.948 13.983 1.00 97.56 102 GLU A N 1
ATOM 795 C CA . GLU A 1 102 ? -12.477 1.894 13.109 1.00 97.56 102 GLU A CA 1
ATOM 796 C C . GLU A 1 102 ? -11.504 2.718 12.257 1.00 97.56 102 GLU A C 1
ATOM 798 O O . GLU A 1 102 ? -11.678 2.819 11.042 1.00 97.56 102 GLU A O 1
ATOM 803 N N . ALA A 1 103 ? -10.425 3.222 12.863 1.00 97.75 103 ALA A N 1
ATOM 804 C CA . ALA A 1 103 ? -9.409 3.997 12.158 1.00 97.75 103 ALA A CA 1
ATOM 805 C C . ALA A 1 103 ? -8.677 3.161 11.092 1.00 97.75 103 ALA A C 1
ATOM 807 O O . ALA A 1 103 ? -8.517 3.612 9.958 1.00 97.75 103 ALA A O 1
ATOM 808 N N . ASN A 1 104 ? -8.309 1.913 11.405 1.00 98.25 104 ASN A N 1
ATOM 809 C CA . ASN A 1 104 ? -7.698 1.005 10.431 1.00 98.25 104 ASN A CA 1
ATOM 810 C C . ASN A 1 104 ? -8.654 0.653 9.285 1.00 98.25 104 ASN A C 1
ATOM 812 O O . ASN A 1 104 ? -8.248 0.630 8.125 1.00 98.25 104 ASN A O 1
ATOM 816 N N . LEU A 1 105 ? -9.931 0.411 9.588 1.00 98.44 105 LEU A N 1
ATOM 817 C CA . LEU A 1 105 ? -10.950 0.123 8.580 1.00 98.44 105 LEU A CA 1
ATOM 818 C C . LEU A 1 105 ? -11.233 1.326 7.676 1.00 98.44 105 LEU A C 1
ATOM 820 O O . LEU A 1 105 ? -11.434 1.144 6.472 1.00 98.44 105 LEU A O 1
ATOM 824 N N . LYS A 1 106 ? -11.227 2.541 8.231 1.00 98.50 106 LYS A N 1
ATOM 825 C CA . LYS A 1 106 ? -11.339 3.789 7.469 1.00 98.50 106 LYS A CA 1
ATOM 826 C C . LYS A 1 106 ? -10.123 3.989 6.563 1.00 98.50 106 LYS A C 1
ATOM 828 O O . LYS A 1 106 ? -10.296 4.223 5.370 1.00 98.50 106 LYS A O 1
ATOM 833 N N . ALA A 1 107 ? -8.912 3.827 7.096 1.00 98.44 107 ALA A N 1
ATOM 834 C CA . ALA A 1 107 ? -7.670 3.893 6.325 1.00 98.44 107 ALA A CA 1
ATOM 835 C C . ALA A 1 107 ? -7.669 2.888 5.159 1.00 98.44 107 ALA A C 1
ATOM 837 O O . ALA A 1 107 ? -7.381 3.258 4.021 1.00 98.44 107 ALA A O 1
ATOM 838 N N . PHE A 1 108 ? -8.082 1.644 5.420 1.00 98.56 108 PHE A N 1
ATOM 839 C CA . PHE A 1 108 ? -8.244 0.615 4.393 1.00 98.56 108 PHE A CA 1
ATOM 840 C C . PHE A 1 108 ? -9.242 1.012 3.301 1.00 98.56 108 PHE A C 1
ATOM 842 O O . PHE A 1 108 ? -8.948 0.841 2.120 1.00 98.56 108 PHE A O 1
ATOM 849 N N . ASP A 1 109 ? -10.408 1.560 3.657 1.00 98.44 109 ASP A N 1
ATOM 850 C CA . ASP A 1 109 ? -11.386 1.986 2.649 1.00 98.44 109 ASP A CA 1
ATOM 851 C C . ASP A 1 109 ? -10.865 3.116 1.768 1.00 98.44 109 ASP A C 1
ATOM 853 O O . ASP A 1 109 ? -11.078 3.075 0.557 1.00 98.44 109 ASP A O 1
ATOM 857 N N . ILE A 1 110 ? -10.173 4.101 2.349 1.00 98.19 110 ILE A N 1
ATOM 858 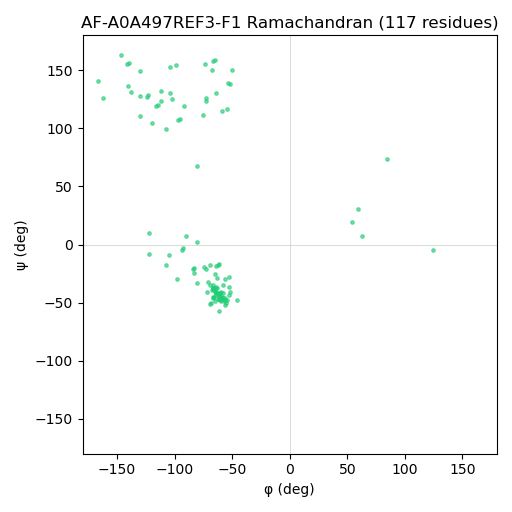C CA . ILE A 1 110 ? -9.581 5.205 1.585 1.00 98.19 110 ILE A CA 1
ATOM 859 C C . ILE A 1 110 ? -8.558 4.655 0.588 1.00 98.19 110 ILE A C 1
ATOM 861 O O . ILE A 1 110 ? -8.610 4.990 -0.596 1.00 98.19 110 ILE A O 1
ATOM 865 N N . GLY A 1 111 ? -7.681 3.758 1.048 1.00 98.06 111 GLY A N 1
ATOM 866 C CA . GLY A 1 111 ? -6.720 3.068 0.195 1.00 98.06 111 GLY A CA 1
ATOM 867 C C . GLY A 1 111 ? -7.383 2.302 -0.948 1.00 98.06 111 GLY A C 1
ATOM 868 O O . GLY A 1 111 ? -7.010 2.472 -2.107 1.00 98.06 111 GLY A O 1
ATOM 869 N N . TYR A 1 112 ? -8.412 1.509 -0.636 1.00 98.31 112 TYR A N 1
ATOM 870 C CA . TYR A 1 112 ? -9.159 0.740 -1.632 1.00 98.31 112 TYR A CA 1
ATOM 871 C C . TYR A 1 112 ? -9.804 1.651 -2.681 1.00 98.31 112 TYR A C 1
ATOM 873 O O . TYR A 1 112 ? -9.641 1.433 -3.878 1.00 98.31 112 TYR A O 1
ATOM 881 N N . ASN A 1 113 ? -10.496 2.705 -2.247 1.00 97.75 113 ASN A N 1
ATOM 882 C CA . ASN A 1 113 ? -11.175 3.629 -3.154 1.00 97.75 113 ASN A CA 1
ATOM 883 C C . ASN A 1 113 ? -10.178 4.378 -4.055 1.00 97.75 113 ASN A C 1
ATOM 885 O O . ASN A 1 113 ? -10.453 4.584 -5.235 1.00 97.75 113 ASN A O 1
ATOM 889 N N . ARG A 1 114 ? -8.997 4.735 -3.532 1.00 96.19 114 ARG A N 1
ATOM 890 C CA . ARG A 1 114 ? -7.918 5.342 -4.325 1.00 96.19 114 ARG A CA 1
ATOM 891 C C . ARG A 1 114 ? -7.401 4.397 -5.414 1.00 96.19 114 ARG A C 1
ATOM 893 O O . ARG A 1 114 ? -7.081 4.864 -6.502 1.00 96.19 114 ARG A O 1
ATOM 900 N N . GLY A 1 115 ? -7.320 3.097 -5.127 1.00 95.00 115 GLY A N 1
ATOM 901 C CA . GLY A 1 115 ? -6.903 2.082 -6.097 1.00 95.00 115 GLY A CA 1
ATOM 902 C C . GLY A 1 115 ? -7.939 1.817 -7.191 1.00 95.00 115 GLY A C 1
ATOM 903 O O . GLY A 1 115 ? -7.553 1.560 -8.325 1.00 95.00 115 GLY A O 1
ATOM 904 N N . GLU A 1 116 ? -9.235 1.938 -6.885 1.00 93.44 116 GLU A N 1
ATOM 905 C CA . GLU A 1 116 ? -10.298 1.827 -7.898 1.00 93.44 116 GLU A CA 1
ATOM 906 C C . GLU A 1 116 ? -10.304 3.002 -8.880 1.00 93.44 116 GLU A C 1
ATOM 908 O O . GLU A 1 116 ? -10.609 2.802 -10.047 1.00 93.44 116 GLU A O 1
ATOM 913 N N . TRP A 1 117 ? -9.975 4.214 -8.421 1.00 81.62 117 TRP A N 1
ATOM 914 C CA . TRP A 1 117 ? -10.022 5.424 -9.254 1.00 81.62 117 TRP A CA 1
ATOM 915 C C . TRP A 1 117 ? -8.897 5.514 -10.296 1.00 81.62 117 TRP A C 1
ATOM 917 O O . TRP A 1 117 ? -9.012 6.259 -11.260 1.00 81.62 117 TRP A O 1
ATOM 927 N N . LEU A 1 118 ? -7.794 4.789 -10.092 1.00 71.25 118 LEU A N 1
ATOM 928 C CA . LEU A 1 118 ? -6.634 4.794 -10.993 1.00 71.25 118 LEU A CA 1
ATOM 929 C C . LEU A 1 118 ? -6.711 3.727 -12.100 1.00 71.25 118 LEU A C 1
ATOM 931 O O . LEU A 1 118 ? -5.726 3.533 -12.812 1.00 71.25 118 LEU A O 1
ATOM 935 N N . LYS A 1 119 ? -7.844 3.026 -12.223 1.00 58.09 119 LYS A N 1
ATOM 936 C CA . LYS A 1 119 ? -8.171 2.173 -13.373 1.00 58.09 119 LYS A CA 1
ATOM 937 C C . LYS A 1 119 ? -9.001 2.950 -14.382 1.00 58.09 119 LYS A C 1
ATOM 939 O O . LYS A 1 119 ? -8.777 2.713 -15.585 1.00 58.09 119 LYS A O 1
#

pLDDT: mean 93.49, std 9.82, range [47.88, 98.56]

Secondary structure (DSSP, 8-state):
--------EEEEEESSHHHHHHHGGGEEEEEEEEEETTT--PPP-TT-EEEEE-HHHHHHHHT-GGGHHHHHHHHHHHHH--S-HHHHHHHHHHHS-GGGHHHHHHHHHHHHHHHHHT-

Mean predicted aligned error: 4.05 Å

Nearest PDB structures (foldseek):
  3on3-assembly2_A  TM=9.608E-01  e=5.503E-09  Geobacter sulfurreducens PCA
  3on3-assembly3_B  TM=9.032E-01  e=1.990E-08  Geobacter sulfurreducens PCA
  3g2e-assembly1_A  TM=9.028E-01  e=3.248E-08  Campylobacter jejuni
  3g2e-assembly1_C  TM=9.133E-01  e=1.803E-07  Campylobacter jejuni
  3g2e-assembly1_D  TM=8.979E-01  e=1.696E-07  Campylobacter jejuni

Radius of gyration: 14.69 Å; Cα contacts (8 Å, |Δi|>4): 194; chains: 1; bounding box: 34×35×39 Å

Solvent-accessible surface area (backbone atoms only — not comparable to full-atom values): 6597 Å² total; per-residue (Å²): 137,88,76,80,68,88,78,67,30,66,65,47,81,21,76,36,44,67,56,37,69,72,47,55,85,33,46,39,80,72,13,39,36,38,32,20,50,83,49,37,84,83,77,94,62,86,59,49,46,76,46,76,41,52,33,46,58,57,12,39,76,70,72,41,48,85,31,18,65,32,16,47,51,19,21,51,36,44,65,66,58,83,54,58,68,70,59,53,53,56,52,49,53,71,74,43,60,83,93,46,28,68,57,37,53,51,27,18,49,54,18,22,55,56,28,54,72,77,108

Sequence (119 aa):
TDYPGITSLDVLVALNQEAYDKYLPYVKPNGVVIFDSDFVKPILVEKINQHAVPFTRIADEVGNKLYANSVVLGYLIAVTKLLSKNIVRKVLARNVPKTTVEANLKAFDIGYNRGEWLK

Foldseek 3Di:
DDDPPLQAALEAEEAAQVSCVVCVVRYDQQHEYEYQQVHHDDDDDPRYHYHYDNLQVLLVVLPHSVLSVLLQQLLCCQQVVPDDPVVVLVVQLVPDPVVCNVSSSVSSPNSNVVNNVVD